Protein AF-A0A967KG50-F1 (afdb_monomer)

Radius of gyration: 22.55 Å; Cα contacts (8 Å, |Δi|>4): 62; chains: 1; bounding box: 47×22×78 Å

Solvent-accessible surface area (backbone atoms only — not comparable to full-atom values): 6571 Å² total; per-residue (Å²): 137,86,85,77,78,60,75,77,62,59,75,71,59,79,72,85,40,7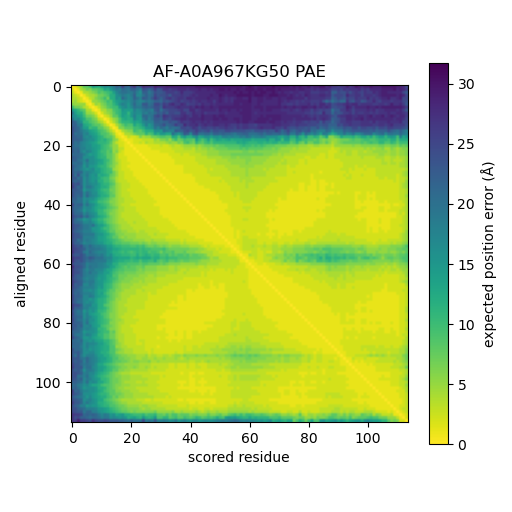8,66,58,52,50,53,50,52,52,51,51,50,50,52,52,51,45,54,50,33,53,52,46,29,51,50,28,46,51,52,35,48,54,52,73,70,35,86,85,59,50,65,86,40,70,67,45,37,51,50,50,52,51,32,47,48,50,26,20,53,30,45,42,54,32,52,52,46,31,43,78,70,71,48,74,76,58,65,65,58,40,62,75,68,61,60,51,67,76,36,62,77,41,47,88,67,129

Organism: NCBI:txid374515

Nearest PDB structures (foldseek):
  3q84-assembly1_A  TM=6.785E-01  e=6.265E+00  Homo sapiens
  3fzh-assembly2_B  TM=4.754E-01  e=4.805E+00  Homo sapiens

Foldseek 3Di:
DDDDDDPVVVVPPPPDDPVNVVVVVVVVVLVVQLVVLLVQLLVLLVVLVCLVPDPVQDCVPPVSVVVNVVSLVSNLVSLLVNCVSCVVVVNNDCPVVCVVSVRDPSSVVCRPPD

InterPro domains:
  IPR046606 Protein of unknown function DUF6665 [PF20370] (1-113)

Mean predicted aligned error: 7.53 Å

Structure (mmCIF, N/CA/C/O backbone):
data_AF-A0A967KG50-F1
#
_entry.id   AF-A0A967KG50-F1
#
loop_
_atom_site.group_PDB
_atom_site.id
_atom_site.type_symbol
_atom_site.label_atom_id
_atom_site.label_alt_id
_atom_site.label_comp_id
_atom_site.label_asym_id
_atom_site.label_entity_id
_atom_site.label_seq_id
_atom_site.pdbx_PDB_ins_code
_atom_site.Cartn_x
_atom_site.Cartn_y
_atom_site.Cartn_z
_atom_site.occupancy
_atom_site.B_iso_or_equiv
_atom_site.auth_seq_id
_atom_site.auth_comp_id
_atom_site.auth_asym_id
_atom_site.auth_atom_id
_atom_site.pdbx_PDB_model_num
ATOM 1 N N . MET A 1 1 ? -31.704 0.630 52.281 1.00 42.75 1 MET A N 1
ATOM 2 C CA . MET A 1 1 ? -31.388 -0.621 51.559 1.00 42.75 1 MET A CA 1
ATOM 3 C C . MET A 1 1 ? -30.929 -0.250 50.158 1.00 42.75 1 MET A C 1
ATOM 5 O O . MET A 1 1 ? -31.759 0.201 49.382 1.00 42.75 1 MET A O 1
ATOM 9 N N . SER A 1 2 ? -29.630 -0.322 49.855 1.00 65.88 2 SER A N 1
ATOM 10 C CA . SER A 1 2 ? -29.137 -0.116 48.487 1.00 65.88 2 SER A CA 1
ATOM 11 C C . SER A 1 2 ? -29.094 -1.465 47.774 1.00 65.88 2 SER A C 1
ATOM 13 O O . SER A 1 2 ? -28.436 -2.401 48.223 1.00 65.88 2 SER A O 1
ATOM 15 N N . PHE A 1 3 ? -29.841 -1.588 46.683 1.00 70.81 3 PHE A N 1
ATOM 16 C CA . PHE A 1 3 ? -29.801 -2.781 45.848 1.00 70.81 3 PHE A CA 1
ATOM 17 C C . PHE A 1 3 ? -28.631 -2.641 44.869 1.00 70.81 3 PHE A C 1
ATOM 19 O O . PHE A 1 3 ? -28.626 -1.745 44.028 1.00 70.81 3 PHE A O 1
ATOM 26 N N . ARG A 1 4 ? -27.614 -3.500 45.004 1.00 65.94 4 ARG A N 1
ATOM 27 C CA . ARG A 1 4 ? -26.567 -3.674 43.986 1.00 65.94 4 ARG A CA 1
ATOM 28 C C . ARG A 1 4 ? -27.013 -4.743 43.002 1.00 65.94 4 ARG A C 1
ATOM 30 O O . ARG A 1 4 ? -27.404 -5.831 43.418 1.00 65.94 4 ARG A O 1
ATOM 37 N N . LEU A 1 5 ? -26.922 -4.434 41.711 1.00 69.31 5 LEU A N 1
ATOM 38 C CA . LEU A 1 5 ? -27.192 -5.414 40.668 1.00 69.31 5 LEU A CA 1
ATOM 39 C C . LEU A 1 5 ? -26.114 -6.517 40.670 1.00 69.31 5 LEU A C 1
ATOM 41 O O . LEU A 1 5 ? -24.930 -6.202 40.832 1.00 69.31 5 LEU A O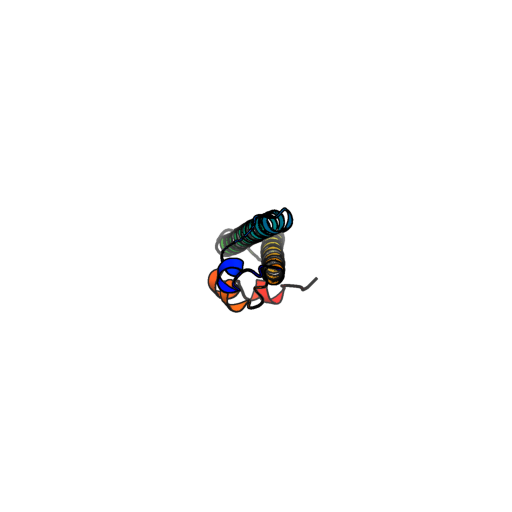 1
ATOM 45 N N . PRO A 1 6 ? -26.497 -7.792 40.469 1.00 64.38 6 PRO A N 1
ATOM 46 C CA . PRO A 1 6 ? -25.556 -8.888 40.282 1.00 64.38 6 PRO A CA 1
ATOM 47 C C . PRO A 1 6 ? -24.644 -8.625 39.083 1.00 64.38 6 PRO A C 1
ATOM 49 O O . PRO A 1 6 ? -25.110 -8.295 37.995 1.00 64.38 6 PRO A O 1
ATOM 52 N N . GLN A 1 7 ? -23.345 -8.831 39.283 1.00 62.72 7 GLN A N 1
ATOM 53 C CA . GLN A 1 7 ? -22.273 -8.472 38.350 1.00 62.72 7 GLN A CA 1
ATOM 54 C C . GLN A 1 7 ? -22.431 -9.088 36.945 1.00 62.72 7 GLN A C 1
ATOM 56 O O . GLN A 1 7 ? -22.011 -8.479 35.969 1.00 62.72 7 GLN A O 1
ATOM 61 N N . ASN A 1 8 ? -23.113 -10.233 36.838 1.00 63.72 8 ASN A N 1
ATOM 62 C CA . ASN A 1 8 ? -23.375 -10.929 35.573 1.00 63.72 8 ASN A CA 1
ATOM 63 C C . ASN A 1 8 ? -24.504 -10.300 34.735 1.00 63.72 8 ASN A C 1
ATOM 65 O O . ASN A 1 8 ? -24.518 -10.467 33.520 1.00 63.72 8 ASN A O 1
ATOM 69 N N . LEU A 1 9 ? -25.455 -9.592 35.357 1.00 60.34 9 LEU A N 1
ATOM 70 C CA . LEU A 1 9 ? -26.548 -8.916 34.640 1.00 60.34 9 LEU A CA 1
ATOM 71 C C . LEU A 1 9 ? -26.097 -7.565 34.072 1.00 60.34 9 LEU A C 1
ATOM 73 O O . LEU A 1 9 ? -26.601 -7.128 33.043 1.00 60.34 9 LEU A O 1
ATOM 77 N N . SER A 1 10 ? -25.110 -6.933 34.707 1.00 59.06 10 SER A N 1
ATOM 78 C CA . SER A 1 10 ? -24.502 -5.682 34.245 1.00 59.06 10 SER A CA 1
ATOM 79 C C . SER A 1 10 ? -23.735 -5.857 32.932 1.00 59.06 10 SER A C 1
ATOM 81 O O . SER A 1 10 ? -23.725 -4.956 32.105 1.00 59.06 10 SER A O 1
ATOM 83 N N . THR A 1 11 ? -23.111 -7.020 32.724 1.00 59.09 11 THR A N 1
ATOM 84 C CA . THR A 1 11 ? -22.312 -7.323 31.524 1.00 59.09 11 THR A CA 1
ATOM 85 C C . THR A 1 11 ? -23.164 -7.466 30.257 1.00 59.09 11 THR A C 1
ATOM 87 O O . THR A 1 11 ? -22.659 -7.253 29.162 1.00 59.09 11 THR A O 1
ATOM 90 N N . GLY A 1 12 ? -24.451 -7.814 30.389 1.00 56.75 12 GLY A N 1
ATOM 91 C CA . GLY A 1 12 ? -25.371 -8.004 29.257 1.00 56.75 12 GLY A CA 1
ATOM 92 C C . GLY A 1 12 ? -26.171 -6.762 28.856 1.00 56.75 12 GLY A C 1
ATOM 93 O O . GLY A 1 12 ? -26.797 -6.756 27.799 1.00 56.75 12 GLY A O 1
ATOM 94 N N . LEU A 1 13 ? -26.157 -5.706 29.673 1.00 60.28 13 LEU A N 1
ATOM 95 C CA . LEU A 1 13 ? -26.828 -4.445 29.371 1.00 60.28 13 LEU A CA 1
ATOM 96 C C . LEU A 1 13 ? -25.826 -3.503 28.699 1.00 60.28 13 LEU A C 1
ATOM 98 O O . LEU A 1 13 ? -25.287 -2.597 29.332 1.00 60.28 13 LEU A O 1
ATOM 102 N N . ASN A 1 14 ? -25.577 -3.722 27.405 1.00 62.75 14 ASN A N 1
ATOM 103 C CA . ASN A 1 14 ? -24.991 -2.691 26.549 1.00 62.75 14 ASN A CA 1
ATOM 104 C C . ASN A 1 14 ? -26.026 -1.565 26.425 1.00 62.75 14 ASN A C 1
ATOM 106 O O . ASN A 1 14 ? -26.869 -1.562 25.533 1.00 62.75 14 ASN A O 1
ATOM 110 N N . ILE A 1 15 ? -26.037 -0.655 27.397 1.00 63.66 15 ILE A N 1
ATOM 111 C CA . ILE A 1 15 ? -26.815 0.574 27.306 1.00 63.66 15 ILE A CA 1
ATOM 112 C C . ILE A 1 15 ? -26.160 1.383 26.191 1.00 63.66 15 ILE A C 1
ATOM 114 O O . ILE A 1 15 ? -25.025 1.829 26.356 1.00 63.66 15 ILE A O 1
ATOM 118 N N . GLU A 1 16 ? -26.853 1.540 25.062 1.00 64.69 16 GLU A N 1
ATOM 119 C CA . GLU A 1 16 ? -26.408 2.416 23.979 1.00 64.69 16 GLU A CA 1
ATOM 120 C C . GLU A 1 16 ? -26.354 3.855 24.499 1.00 64.69 16 GLU A C 1
ATOM 122 O O . GLU A 1 16 ? -27.347 4.574 24.603 1.00 64.69 16 GLU A O 1
ATOM 127 N N . THR A 1 17 ? -25.161 4.258 24.906 1.00 75.75 17 THR A N 1
ATOM 128 C CA . THR A 1 17 ? -24.824 5.632 25.245 1.00 75.75 17 THR A CA 1
ATOM 129 C C . THR A 1 17 ? -24.335 6.345 23.988 1.00 75.75 17 THR A C 1
ATOM 131 O O . THR A 1 17 ? -23.862 5.712 23.041 1.00 75.75 17 THR A O 1
ATOM 134 N N . GLY A 1 18 ? -24.370 7.680 23.982 1.00 79.50 18 GLY A N 1
ATOM 135 C CA . GLY A 1 18 ? -23.776 8.453 22.883 1.00 79.50 18 GLY A CA 1
ATOM 136 C C . GLY A 1 18 ? -22.302 8.098 22.625 1.00 79.50 18 GLY A C 1
ATOM 137 O O . GLY A 1 18 ? -21.864 8.122 21.482 1.00 79.50 18 GLY A O 1
ATOM 138 N N . ALA A 1 19 ? -21.562 7.686 23.663 1.00 85.38 19 ALA A N 1
ATOM 139 C CA . ALA A 1 19 ? -20.191 7.197 23.530 1.00 85.38 19 ALA A CA 1
ATOM 140 C C . ALA A 1 19 ? -20.114 5.866 22.762 1.00 85.38 19 ALA A C 1
ATOM 142 O O . ALA A 1 19 ? -19.332 5.756 21.827 1.00 85.38 19 ALA A O 1
ATOM 143 N N . SER A 1 20 ? -20.970 4.886 23.079 1.00 85.81 20 SER A N 1
ATOM 144 C CA . SER 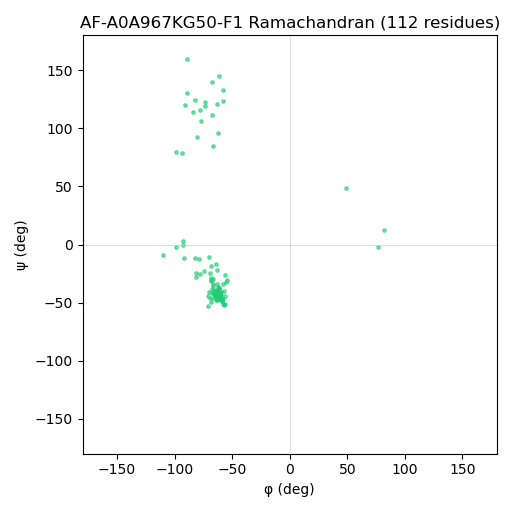A 1 20 ? -20.975 3.600 22.362 1.00 85.81 20 SER A CA 1
ATOM 145 C C . SER A 1 20 ? -21.410 3.717 20.897 1.00 85.81 20 SER A C 1
ATOM 147 O O . SER A 1 20 ? -20.940 2.947 20.063 1.00 85.81 20 SER A O 1
ATOM 149 N N . VAL A 1 21 ? -22.273 4.686 20.565 1.00 90.31 21 VAL A N 1
ATOM 150 C CA . VAL A 1 21 ? -22.643 4.972 19.166 1.00 90.31 21 VAL A CA 1
ATOM 151 C C . VAL A 1 21 ? -21.450 5.566 18.416 1.00 90.31 21 VAL A C 1
ATOM 153 O O . VAL A 1 21 ? -21.110 5.091 17.335 1.00 90.31 21 VAL A O 1
ATOM 156 N N . LEU A 1 22 ? -20.763 6.541 19.020 1.00 91.62 22 LEU A N 1
ATOM 157 C CA . LEU A 1 22 ? -19.560 7.137 18.442 1.00 91.62 22 LEU A CA 1
ATOM 158 C C . LEU A 1 22 ? -18.446 6.097 18.229 1.00 91.62 22 LEU A C 1
ATOM 160 O O . LEU A 1 22 ? -17.808 6.093 17.178 1.00 91.62 22 LEU A O 1
ATOM 164 N N . ASP A 1 23 ? -18.233 5.188 19.182 1.00 92.25 23 ASP A N 1
ATOM 165 C CA . ASP A 1 23 ? -17.252 4.105 19.044 1.00 92.25 23 ASP A CA 1
ATOM 166 C C . ASP A 1 23 ? -17.576 3.192 17.851 1.00 92.25 23 ASP A C 1
ATOM 168 O O . ASP A 1 23 ? -16.680 2.817 17.086 1.00 92.25 23 ASP A O 1
ATOM 172 N N . ALA A 1 24 ? -18.858 2.864 17.654 1.00 92.69 24 ALA A N 1
ATOM 173 C CA . ALA A 1 24 ? -19.313 2.067 16.520 1.00 92.69 24 ALA A CA 1
ATOM 174 C C . ALA A 1 24 ? -19.102 2.794 15.180 1.00 92.69 24 ALA A C 1
ATOM 176 O O . ALA A 1 24 ? -18.629 2.181 14.220 1.00 92.69 24 ALA A O 1
ATOM 177 N N . GLU A 1 25 ? -19.384 4.097 15.114 1.00 95.19 25 GLU A N 1
ATOM 178 C CA . GLU A 1 25 ? -19.137 4.922 13.924 1.00 95.19 25 GLU A CA 1
ATOM 179 C C . GLU A 1 25 ? -17.643 5.027 13.595 1.00 95.19 25 GLU A C 1
ATOM 181 O O . GLU A 1 25 ? -17.248 4.851 12.441 1.00 95.19 25 GLU A O 1
ATOM 186 N N . ILE A 1 26 ? -16.790 5.237 14.603 1.00 95.50 26 ILE A N 1
ATOM 187 C CA . ILE A 1 26 ? -15.330 5.259 14.432 1.00 95.50 26 ILE A CA 1
ATOM 188 C C . ILE A 1 26 ? -14.837 3.914 13.895 1.00 95.50 26 ILE A C 1
ATOM 190 O O . ILE A 1 26 ? -14.000 3.876 12.990 1.00 95.50 26 ILE A O 1
ATOM 194 N N . LEU A 1 27 ? -15.342 2.800 14.431 1.00 95.50 27 LEU A N 1
ATOM 195 C CA . LEU A 1 27 ? -14.971 1.465 13.968 1.00 95.50 27 LEU A CA 1
ATOM 196 C C . LEU A 1 27 ? -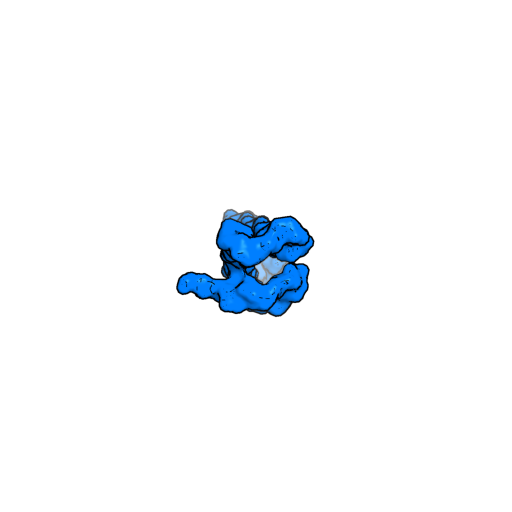15.419 1.233 12.519 1.00 95.50 27 LEU A C 1
ATOM 198 O O . LEU A 1 27 ? -14.635 0.726 11.710 1.00 95.50 27 LEU A O 1
ATOM 202 N N . ALA A 1 28 ? -16.638 1.649 12.172 1.00 96.81 28 ALA A N 1
ATOM 203 C CA . ALA A 1 28 ? -17.152 1.575 10.809 1.00 96.81 28 ALA A CA 1
ATOM 204 C C . ALA A 1 28 ? -16.300 2.404 9.832 1.00 96.81 28 ALA A C 1
ATOM 206 O O . ALA A 1 28 ? -15.917 1.903 8.771 1.00 96.81 28 ALA A O 1
ATOM 207 N N . GLU A 1 29 ? -15.926 3.632 10.200 1.00 97.44 29 GLU A N 1
ATOM 208 C CA . GLU A 1 29 ? -15.090 4.491 9.358 1.00 97.44 29 GLU A CA 1
ATOM 209 C C . GLU A 1 29 ? -13.662 3.947 9.215 1.00 97.44 29 GLU A C 1
ATOM 211 O O . GLU A 1 29 ? -13.098 3.976 8.117 1.00 97.44 29 GLU A O 1
ATOM 216 N N . LYS A 1 30 ? -13.081 3.372 10.278 1.00 96.94 30 LYS A N 1
ATOM 217 C CA . LYS A 1 30 ? -11.784 2.676 10.204 1.00 96.94 30 LYS A CA 1
ATOM 218 C C . LYS A 1 30 ? -11.825 1.523 9.205 1.00 96.94 30 LYS A C 1
ATOM 220 O O . LYS A 1 30 ? -10.936 1.423 8.357 1.00 96.94 30 LYS A O 1
ATOM 225 N N . ALA A 1 31 ? -12.865 0.689 9.269 1.00 96.94 31 ALA A N 1
ATOM 226 C CA . ALA A 1 31 ? -13.053 -0.424 8.342 1.00 96.94 31 ALA A CA 1
ATOM 227 C C . ALA A 1 31 ? -13.230 0.065 6.894 1.00 96.94 31 ALA A C 1
ATOM 229 O O . ALA A 1 31 ? -12.586 -0.451 5.976 1.00 96.94 31 ALA A O 1
ATOM 230 N N . ALA A 1 32 ? -14.044 1.104 6.684 1.00 97.94 32 ALA A N 1
ATOM 231 C CA . ALA A 1 32 ? -14.258 1.701 5.369 1.00 97.94 32 ALA A CA 1
ATOM 232 C C . ALA A 1 32 ? -12.966 2.307 4.792 1.00 97.94 32 ALA A C 1
ATOM 234 O O . ALA A 1 32 ? -12.632 2.061 3.628 1.00 97.94 32 ALA A O 1
ATOM 235 N N . SER A 1 33 ? -12.215 3.051 5.608 1.00 97.50 33 SER A N 1
ATOM 236 C CA . SER A 1 33 ? -10.921 3.642 5.252 1.00 97.50 33 SER A CA 1
ATOM 237 C C . SER A 1 33 ? -9.886 2.582 4.889 1.00 97.50 33 SER A C 1
ATOM 239 O O . SER A 1 33 ? -9.243 2.688 3.843 1.00 97.50 33 SER A O 1
ATOM 241 N N . LEU A 1 34 ? -9.777 1.517 5.688 1.00 97.62 34 LEU A N 1
ATOM 242 C CA . LEU A 1 34 ? -8.878 0.401 5.405 1.00 97.62 34 LEU A CA 1
ATOM 243 C C . LEU A 1 34 ? -9.242 -0.303 4.089 1.00 97.62 34 LEU A C 1
ATOM 245 O O . LEU A 1 34 ? -8.368 -0.577 3.266 1.00 97.62 34 LEU A O 1
ATOM 249 N N . GLY A 1 35 ? -10.537 -0.523 3.843 1.00 97.50 35 GLY A N 1
ATOM 250 C CA . GLY A 1 35 ? -11.022 -1.097 2.589 1.00 97.50 35 GLY A CA 1
ATOM 251 C C . GLY A 1 35 ? -10.729 -0.220 1.366 1.00 97.50 35 GLY A C 1
ATOM 252 O O . GLY A 1 35 ? -10.379 -0.746 0.308 1.00 97.50 35 GLY A O 1
ATOM 253 N N . ARG A 1 36 ? -10.843 1.112 1.486 1.00 98.38 36 ARG A N 1
ATOM 254 C CA . ARG A 1 36 ? -10.457 2.050 0.414 1.00 98.38 36 ARG A CA 1
ATOM 255 C C . ARG A 1 36 ? -8.957 1.986 0.133 1.00 98.38 36 ARG A C 1
ATOM 257 O O . ARG A 1 36 ? -8.583 1.842 -1.027 1.00 98.38 36 ARG A O 1
ATOM 264 N N . ALA A 1 37 ? 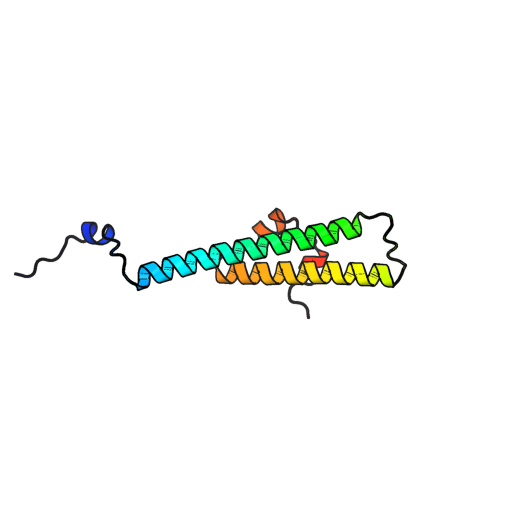-8.123 2.026 1.171 1.00 98.31 37 ALA A N 1
ATOM 265 C CA . ALA A 1 37 ? -6.672 1.944 1.028 1.00 98.31 37 ALA A CA 1
ATOM 266 C C . ALA A 1 37 ? -6.229 0.628 0.358 1.00 98.31 37 ALA A C 1
ATOM 268 O O . ALA A 1 37 ? -5.437 0.657 -0.579 1.00 98.31 37 ALA A O 1
ATOM 269 N N . GLY A 1 38 ? -6.814 -0.513 0.740 1.00 98.12 38 GLY A N 1
ATOM 270 C CA . GLY A 1 38 ? -6.522 -1.799 0.094 1.00 98.12 38 GLY A CA 1
ATOM 271 C C . GLY A 1 38 ? -6.900 -1.851 -1.395 1.00 98.12 38 GLY A C 1
ATOM 272 O O . GLY A 1 38 ? -6.171 -2.426 -2.203 1.00 98.12 38 GLY A O 1
ATOM 273 N N . ARG A 1 39 ? -8.008 -1.206 -1.798 1.00 98.62 39 ARG A N 1
ATOM 274 C CA . ARG A 1 39 ? -8.375 -1.084 -3.224 1.00 98.62 39 ARG A CA 1
ATOM 275 C C . ARG A 1 39 ? -7.379 -0.233 -4.009 1.00 98.62 39 ARG A C 1
ATOM 277 O O . ARG A 1 39 ? -7.054 -0.599 -5.132 1.00 98.62 39 ARG A O 1
ATOM 284 N N . LEU A 1 40 ? -6.881 0.852 -3.414 1.00 98.62 40 LEU A N 1
ATOM 285 C CA . LEU A 1 40 ? -5.853 1.695 -4.031 1.00 98.62 40 LEU A CA 1
ATOM 286 C C . LEU A 1 40 ? -4.534 0.939 -4.212 1.00 98.62 40 LEU A C 1
ATOM 288 O O . LEU A 1 40 ? -3.938 1.029 -5.279 1.00 98.62 40 LEU A O 1
ATOM 292 N N . VAL A 1 41 ? -4.114 0.150 -3.215 1.00 98.69 41 VAL A N 1
ATOM 293 C CA . VAL A 1 41 ? -2.933 -0.725 -3.329 1.00 98.69 41 VAL A CA 1
ATOM 294 C C . VAL A 1 41 ? -3.087 -1.691 -4.493 1.00 98.69 41 VAL A C 1
ATOM 296 O O . VAL A 1 41 ? -2.204 -1.762 -5.341 1.00 98.69 41 VAL A O 1
ATOM 299 N N . ARG A 1 42 ? -4.220 -2.400 -4.564 1.00 98.56 42 ARG A N 1
ATOM 300 C CA . ARG A 1 42 ? -4.489 -3.337 -5.661 1.00 98.56 42 ARG A CA 1
ATOM 301 C C . ARG A 1 42 ? -4.404 -2.647 -7.017 1.00 98.56 42 ARG A C 1
ATOM 303 O O . ARG A 1 42 ? -3.668 -3.109 -7.873 1.00 98.56 42 ARG A O 1
ATOM 310 N N . GLN A 1 43 ? -5.104 -1.526 -7.173 1.00 98.69 43 GLN A N 1
ATOM 311 C CA . GLN A 1 43 ? -5.110 -0.776 -8.423 1.00 98.69 43 GLN A CA 1
ATOM 312 C C . GLN A 1 43 ? -3.700 -0.329 -8.830 1.00 98.69 43 GLN A C 1
ATOM 314 O O . GLN A 1 43 ? -3.291 -0.573 -9.955 1.00 98.69 43 GLN A O 1
ATOM 319 N N . ALA A 1 44 ? -2.935 0.268 -7.914 1.00 98.69 44 ALA A N 1
ATOM 320 C CA . ALA A 1 44 ? -1.603 0.772 -8.232 1.00 98.69 44 ALA A CA 1
ATOM 321 C C . ALA A 1 44 ? -0.599 -0.350 -8.561 1.00 98.69 44 ALA A C 1
ATOM 323 O O . ALA A 1 44 ? 0.262 -0.176 -9.423 1.00 98.69 44 ALA A O 1
ATOM 324 N N . LEU A 1 45 ? -0.708 -1.504 -7.893 1.00 98.75 45 LEU A N 1
ATOM 325 C CA . LEU A 1 45 ? 0.109 -2.680 -8.199 1.00 98.75 45 LEU A CA 1
ATOM 326 C C . LEU A 1 45 ? -0.277 -3.310 -9.541 1.00 98.75 45 LEU A C 1
ATOM 328 O O . LEU A 1 45 ? 0.613 -3.683 -10.304 1.00 98.75 45 LEU A O 1
ATOM 332 N N . ASP A 1 46 ? -1.573 -3.388 -9.844 1.00 98.50 46 ASP A N 1
ATOM 333 C CA . ASP A 1 46 ? -2.072 -3.868 -11.135 1.00 98.50 46 ASP A CA 1
ATOM 334 C C . ASP A 1 46 ? -1.626 -2.937 -12.275 1.00 98.50 46 ASP A C 1
ATOM 336 O O . ASP A 1 46 ? -1.184 -3.422 -13.313 1.00 98.50 46 ASP A O 1
ATOM 340 N N . ASP A 1 47 ? -1.652 -1.616 -12.070 1.00 98.25 47 ASP A N 1
ATOM 341 C CA . ASP A 1 47 ? -1.182 -0.625 -13.045 1.00 98.25 47 ASP A CA 1
ATOM 342 C C . ASP A 1 47 ? 0.332 -0.742 -13.299 1.00 98.25 47 ASP A C 1
ATOM 344 O O . ASP A 1 47 ? 0.773 -0.708 -14.451 1.00 98.25 47 ASP A O 1
ATOM 348 N N . LEU A 1 48 ? 1.138 -0.915 -12.242 1.00 98.19 48 LEU A N 1
ATOM 349 C CA . LEU A 1 48 ? 2.580 -1.156 -12.365 1.00 98.19 48 LEU A CA 1
ATOM 350 C C . LEU A 1 48 ? 2.856 -2.460 -13.122 1.00 98.19 48 LEU A C 1
ATOM 352 O O . LEU A 1 48 ? 3.661 -2.481 -14.051 1.00 98.19 48 LEU A O 1
ATOM 356 N N . LYS A 1 49 ? 2.152 -3.536 -12.765 1.00 97.94 49 LYS A N 1
ATOM 357 C CA . LYS A 1 49 ? 2.284 -4.833 -13.429 1.00 97.94 49 LYS A CA 1
ATOM 358 C C . LYS A 1 49 ? 1.881 -4.756 -14.903 1.00 97.94 49 LYS A C 1
ATOM 360 O O . LYS A 1 49 ? 2.618 -5.234 -15.757 1.00 97.94 49 LYS A O 1
ATOM 365 N N . ALA A 1 50 ? 0.752 -4.123 -15.214 1.00 97.19 50 ALA A N 1
ATOM 366 C CA . ALA A 1 50 ? 0.283 -3.943 -16.584 1.00 97.19 50 ALA A CA 1
ATOM 367 C C . ALA A 1 50 ? 1.252 -3.090 -17.413 1.00 97.19 50 ALA A C 1
ATOM 369 O O . ALA A 1 50 ? 1.417 -3.326 -18.610 1.00 97.19 50 ALA A O 1
ATOM 370 N N . PHE A 1 51 ? 1.910 -2.109 -16.789 1.00 96.88 51 PHE A N 1
ATOM 371 C CA . PHE A 1 51 ? 2.984 -1.364 -17.431 1.00 96.88 51 PHE A CA 1
ATOM 372 C C . PHE A 1 51 ? 4.171 -2.276 -17.768 1.00 96.88 51 PHE A C 1
ATOM 374 O O . PHE A 1 51 ? 4.657 -2.242 -18.897 1.00 96.88 51 PHE A O 1
ATOM 381 N N . ASP A 1 52 ? 4.624 -3.093 -16.820 1.00 95.25 52 ASP A N 1
ATOM 382 C CA . ASP A 1 52 ? 5.782 -3.974 -17.007 1.00 95.25 52 ASP A CA 1
ATOM 383 C C . ASP A 1 52 ? 5.522 -5.115 -18.005 1.00 95.25 52 ASP A C 1
ATOM 385 O O . ASP A 1 52 ? 6.436 -5.539 -18.710 1.00 95.25 52 ASP A O 1
ATOM 389 N N . GLU A 1 53 ? 4.282 -5.597 -18.100 1.00 96.00 53 GLU A N 1
ATOM 390 C CA . GLU A 1 53 ? 3.882 -6.663 -19.029 1.00 96.00 53 GLU A CA 1
ATOM 391 C C . GLU A 1 53 ? 3.600 -6.162 -20.456 1.00 96.00 53 GLU A C 1
ATOM 393 O O . GLU A 1 53 ? 3.461 -6.974 -21.373 1.00 96.00 53 GLU A O 1
ATOM 398 N N . ASN A 1 54 ? 3.509 -4.846 -20.674 1.00 95.38 54 ASN A N 1
ATOM 399 C CA . ASN A 1 54 ? 3.195 -4.294 -21.987 1.00 95.38 54 ASN A CA 1
ATOM 400 C C . ASN A 1 54 ? 4.432 -4.322 -22.916 1.00 95.38 54 ASN A C 1
ATOM 402 O O . ASN A 1 54 ? 5.396 -3.596 -22.664 1.00 95.38 54 ASN A O 1
ATOM 406 N N . PRO A 1 55 ? 4.402 -5.089 -24.025 1.00 91.81 55 PRO A N 1
ATOM 407 C CA . PRO A 1 55 ? 5.544 -5.236 -24.928 1.00 91.81 55 PRO A CA 1
ATOM 408 C C . PRO A 1 55 ? 5.895 -3.957 -25.701 1.00 91.81 55 PRO A C 1
ATOM 410 O O . PRO A 1 55 ? 7.015 -3.841 -26.192 1.00 91.81 55 PRO A O 1
ATOM 413 N N . ASP A 1 56 ? 4.973 -2.994 -25.797 1.00 93.00 56 ASP A N 1
ATOM 414 C CA . ASP A 1 56 ? 5.215 -1.712 -26.468 1.00 93.00 56 ASP A CA 1
ATOM 415 C C . ASP A 1 56 ? 6.015 -0.734 -25.588 1.00 93.00 56 ASP A C 1
ATOM 417 O O . ASP A 1 56 ? 6.490 0.302 -26.064 1.00 93.00 56 ASP A O 1
ATOM 421 N N . ASN A 1 57 ? 6.168 -1.034 -24.294 1.00 92.56 57 ASN A N 1
ATOM 422 C CA . ASN A 1 57 ? 6.932 -0.203 -23.376 1.00 92.56 57 ASN A CA 1
ATOM 423 C C . ASN A 1 57 ? 8.438 -0.481 -23.514 1.00 92.56 57 ASN A C 1
ATOM 425 O O . ASN A 1 57 ? 9.009 -1.316 -22.816 1.00 92.56 57 ASN A O 1
ATOM 429 N N . ASP A 1 58 ? 9.108 0.294 -24.367 1.00 90.62 58 ASP A N 1
ATOM 430 C CA . ASP A 1 58 ?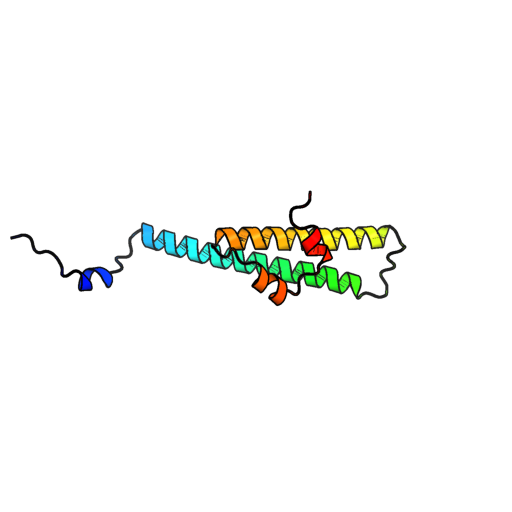 10.572 0.323 -24.427 1.00 90.62 58 ASP A CA 1
ATOM 431 C C . ASP A 1 58 ? 11.160 1.148 -23.271 1.00 90.62 58 ASP A C 1
ATOM 433 O O . ASP A 1 58 ? 11.115 2.377 -23.277 1.00 90.62 58 ASP A O 1
ATOM 437 N N . THR A 1 59 ? 11.741 0.484 -22.270 1.00 82.88 59 THR A N 1
ATOM 438 C CA . THR A 1 59 ? 12.369 1.156 -21.119 1.00 82.88 59 THR A CA 1
ATOM 439 C C . THR A 1 59 ? 13.662 1.901 -21.466 1.00 82.88 59 THR A C 1
ATOM 441 O O . THR A 1 59 ? 14.129 2.693 -20.644 1.00 82.88 59 THR A O 1
ATOM 444 N N . ALA A 1 60 ? 14.221 1.711 -22.668 1.00 88.81 60 ALA A N 1
ATOM 445 C CA . ALA A 1 60 ? 15.321 2.532 -23.169 1.00 88.81 60 ALA A CA 1
ATOM 446 C C . ALA A 1 60 ? 14.852 3.930 -23.614 1.00 88.81 60 ALA A C 1
ATOM 448 O O . ALA A 1 60 ? 15.655 4.866 -23.605 1.00 88.81 60 ALA A O 1
ATOM 449 N N . ASP A 1 61 ? 13.566 4.103 -23.954 1.00 94.12 61 ASP A N 1
ATOM 450 C CA . ASP A 1 61 ? 12.985 5.421 -24.216 1.00 94.12 61 ASP A CA 1
ATOM 451 C C . ASP A 1 61 ? 12.802 6.199 -22.896 1.00 94.12 61 ASP A C 1
ATOM 453 O O . ASP A 1 61 ? 12.070 5.751 -22.001 1.00 94.12 61 ASP A O 1
ATOM 457 N N . PRO A 1 62 ? 13.393 7.404 -22.755 1.00 94.12 62 PRO A N 1
ATOM 458 C CA . PRO A 1 62 ? 13.276 8.201 -21.537 1.00 94.12 62 PRO A CA 1
ATOM 459 C C . PRO A 1 62 ? 11.834 8.488 -21.103 1.00 94.12 62 PRO A C 1
ATOM 461 O O . PRO A 1 62 ? 11.561 8.604 -19.906 1.00 94.12 62 PRO A O 1
ATOM 464 N N . LYS A 1 63 ? 10.885 8.617 -22.041 1.00 93.81 63 LYS A N 1
ATOM 465 C CA . LYS A 1 63 ? 9.482 8.885 -21.682 1.00 93.81 63 LYS A CA 1
ATOM 466 C C . LYS A 1 63 ? 8.834 7.668 -21.033 1.00 93.81 63 LYS A C 1
ATOM 468 O O . LYS A 1 63 ? 8.154 7.814 -20.017 1.00 93.81 63 LYS A O 1
ATOM 473 N N . THR A 1 64 ? 9.058 6.485 -21.589 1.00 94.88 64 THR A N 1
ATOM 474 C CA . THR A 1 64 ? 8.582 5.219 -21.026 1.00 94.88 64 THR A CA 1
ATOM 475 C C . THR A 1 64 ? 9.230 4.941 -19.673 1.00 94.88 64 THR A C 1
ATOM 477 O O . THR A 1 64 ? 8.516 4.652 -18.713 1.00 94.88 64 THR A O 1
ATOM 480 N N . ALA A 1 65 ? 10.544 5.142 -19.538 1.00 94.31 65 ALA A N 1
ATOM 481 C CA . ALA A 1 65 ? 11.237 5.011 -18.255 1.00 94.31 65 ALA A CA 1
ATOM 482 C C . ALA A 1 65 ? 10.636 5.924 -17.167 1.00 94.31 65 ALA A C 1
ATOM 484 O O . ALA A 1 65 ? 10.368 5.477 -16.049 1.00 94.31 65 ALA A O 1
ATOM 485 N N . ASN A 1 66 ? 10.337 7.184 -17.505 1.00 96.06 66 ASN A N 1
ATOM 486 C CA . ASN A 1 66 ? 9.684 8.119 -16.585 1.00 96.06 66 ASN A CA 1
ATOM 487 C C . ASN A 1 66 ? 8.268 7.667 -16.192 1.00 96.06 66 ASN A C 1
ATOM 489 O O . ASN A 1 66 ? 7.888 7.783 -15.027 1.00 96.06 66 ASN A O 1
ATOM 493 N N . ARG A 1 67 ? 7.488 7.125 -17.136 1.00 96.19 67 ARG A N 1
ATOM 494 C CA . ARG A 1 67 ? 6.151 6.577 -16.848 1.00 96.19 67 ARG A CA 1
ATOM 495 C C . ARG A 1 67 ? 6.223 5.364 -15.923 1.00 96.19 67 ARG A C 1
ATOM 497 O O . ARG A 1 67 ? 5.433 5.297 -14.984 1.00 96.19 67 ARG A O 1
ATOM 504 N N . ARG A 1 68 ? 7.196 4.467 -16.126 1.00 96.38 68 ARG A N 1
ATOM 505 C CA . ARG A 1 68 ? 7.442 3.337 -15.217 1.00 96.38 68 ARG A CA 1
ATOM 506 C C . ARG A 1 68 ? 7.746 3.826 -13.808 1.00 96.38 68 ARG A C 1
ATOM 508 O O . ARG A 1 68 ? 7.153 3.360 -12.842 1.00 96.38 68 ARG A O 1
ATOM 515 N N . GLN A 1 69 ? 8.654 4.794 -13.693 1.00 96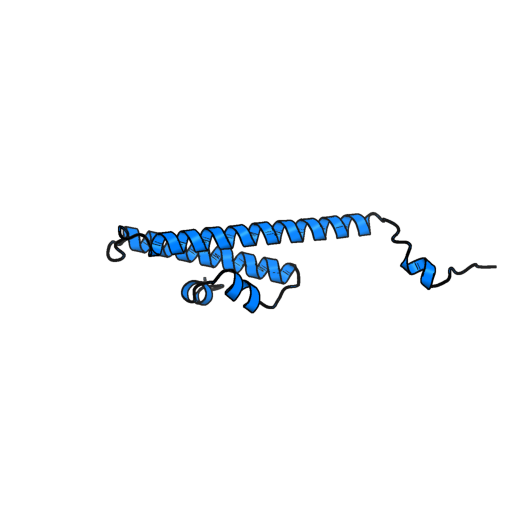.00 69 GLN A N 1
ATOM 516 C CA . GLN A 1 69 ? 9.047 5.355 -12.405 1.00 96.00 69 GLN A CA 1
ATOM 517 C C . GLN A 1 69 ? 7.860 6.018 -11.688 1.00 96.00 69 GLN A C 1
ATOM 519 O O . GLN A 1 69 ? 7.736 5.874 -10.474 1.00 96.00 69 GLN A O 1
ATOM 524 N N . ALA A 1 70 ? 6.968 6.688 -12.423 1.00 96.69 70 ALA A N 1
ATOM 525 C CA . ALA A 1 70 ? 5.738 7.247 -11.867 1.00 96.69 70 ALA A CA 1
ATOM 526 C C . ALA A 1 70 ? 4.769 6.158 -11.371 1.00 96.69 70 ALA A C 1
ATOM 528 O O . ALA A 1 70 ? 4.223 6.295 -10.279 1.00 96.69 70 ALA A O 1
ATOM 529 N N . ALA A 1 71 ? 4.594 5.064 -12.121 1.00 97.88 71 ALA A N 1
ATOM 530 C CA . ALA A 1 71 ? 3.774 3.926 -11.691 1.00 97.88 71 ALA A CA 1
ATOM 531 C C . ALA A 1 71 ? 4.347 3.259 -10.428 1.00 97.88 71 ALA A C 1
ATOM 533 O O . ALA A 1 71 ? 3.622 2.995 -9.470 1.00 97.88 71 ALA A O 1
ATOM 534 N N . LEU A 1 72 ? 5.668 3.072 -10.382 1.00 97.88 72 LEU A N 1
ATOM 535 C CA . LEU A 1 72 ? 6.366 2.528 -9.218 1.00 97.88 72 LEU A CA 1
ATOM 536 C C . LEU A 1 72 ? 6.246 3.448 -7.993 1.00 97.88 72 LEU A C 1
ATOM 538 O O . LEU A 1 72 ? 6.038 2.965 -6.879 1.00 97.88 72 LEU A O 1
ATOM 542 N N . GLN A 1 73 ? 6.327 4.769 -8.181 1.00 97.75 73 GLN A N 1
ATOM 543 C CA . GLN A 1 73 ? 6.090 5.727 -7.101 1.00 97.75 73 GLN A CA 1
ATOM 544 C C . GLN A 1 73 ? 4.641 5.659 -6.602 1.00 97.75 73 GLN A C 1
ATOM 546 O O . GLN A 1 73 ? 4.426 5.574 -5.398 1.00 97.75 73 GLN A O 1
ATOM 551 N N . ALA A 1 74 ? 3.658 5.611 -7.505 1.00 98.19 74 ALA A N 1
ATOM 552 C CA . ALA A 1 74 ? 2.247 5.505 -7.137 1.00 98.19 74 ALA A CA 1
ATOM 553 C C . ALA A 1 74 ? 1.953 4.224 -6.336 1.00 98.19 74 ALA A C 1
ATOM 555 O O . ALA A 1 74 ? 1.262 4.275 -5.318 1.00 98.19 74 ALA A O 1
ATOM 556 N N . ALA A 1 75 ? 2.529 3.088 -6.744 1.00 98.56 75 ALA A N 1
ATOM 557 C CA . ALA A 1 75 ? 2.452 1.836 -5.995 1.00 98.56 75 ALA A CA 1
ATOM 558 C C . ALA A 1 75 ? 3.103 1.950 -4.607 1.00 98.56 75 ALA A C 1
ATOM 560 O O . ALA A 1 75 ? 2.529 1.501 -3.614 1.00 98.56 75 ALA A O 1
ATOM 561 N N . THR A 1 76 ? 4.271 2.593 -4.523 1.00 98.44 76 THR A N 1
ATOM 562 C CA . THR A 1 76 ? 4.985 2.827 -3.257 1.00 98.44 76 THR A CA 1
ATOM 563 C C . THR A 1 76 ? 4.160 3.683 -2.297 1.00 98.44 76 THR A C 1
ATOM 565 O O . THR A 1 76 ? 4.000 3.314 -1.133 1.00 98.44 76 THR A O 1
ATOM 568 N N . ASP A 1 77 ? 3.581 4.779 -2.785 1.00 98.00 77 ASP A N 1
ATOM 569 C CA . ASP A 1 77 ? 2.761 5.687 -1.982 1.00 98.00 77 ASP A CA 1
ATOM 570 C C . ASP 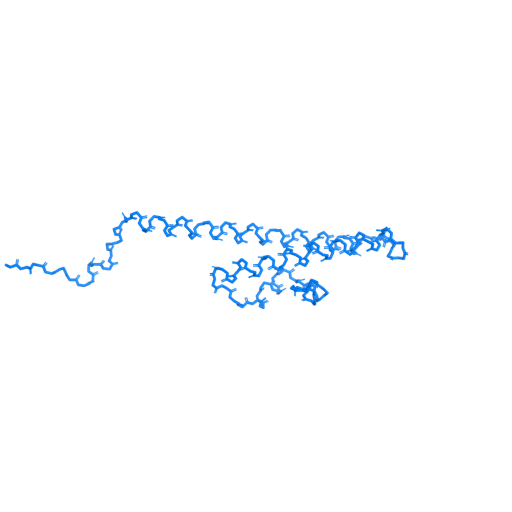A 1 77 ? 1.474 5.004 -1.496 1.00 98.00 77 ASP A C 1
ATOM 572 O O . ASP A 1 77 ? 1.104 5.133 -0.326 1.00 98.00 77 ASP A O 1
ATOM 576 N N . ALA A 1 78 ? 0.816 4.226 -2.364 1.00 98.38 78 ALA A N 1
ATOM 577 C CA . ALA A 1 78 ? -0.382 3.472 -2.005 1.00 98.38 78 ALA A CA 1
ATOM 578 C C . ALA A 1 78 ? -0.092 2.421 -0.921 1.00 98.38 78 ALA A C 1
ATOM 580 O O . ALA A 1 78 ? -0.831 2.331 0.063 1.00 98.38 78 ALA A O 1
ATOM 581 N N . VAL A 1 79 ? 0.997 1.655 -1.067 1.00 98.38 79 VAL A N 1
ATOM 582 C CA . VAL A 1 79 ? 1.422 0.650 -0.078 1.00 98.38 79 VAL A CA 1
ATOM 583 C C . VAL A 1 79 ? 1.788 1.309 1.249 1.00 98.38 79 VAL A C 1
ATOM 585 O O . VAL A 1 79 ? 1.332 0.854 2.298 1.00 98.38 79 VAL A O 1
ATOM 588 N N . TYR A 1 80 ? 2.541 2.412 1.222 1.00 97.69 80 TYR A N 1
ATOM 589 C CA . TYR A 1 80 ? 2.910 3.138 2.435 1.00 97.69 80 TYR A CA 1
ATOM 590 C C . TYR A 1 80 ? 1.680 3.670 3.184 1.00 97.69 80 TYR A C 1
ATOM 592 O O . TYR A 1 80 ? 1.540 3.449 4.388 1.00 97.69 80 TYR A O 1
ATOM 600 N N . GLY A 1 81 ? 0.741 4.300 2.470 1.00 97.31 81 GLY A N 1
ATOM 601 C CA . GLY A 1 81 ? -0.510 4.784 3.057 1.00 97.31 81 GLY A CA 1
ATOM 602 C C . GLY A 1 81 ? -1.370 3.659 3.640 1.00 97.31 81 GLY A C 1
ATOM 603 O O . GLY A 1 81 ? -1.961 3.816 4.709 1.00 97.31 81 GLY A O 1
ATOM 604 N N . TYR A 1 82 ? -1.408 2.499 2.983 1.00 98.00 82 TYR A N 1
ATOM 605 C CA . TYR A 1 82 ? -2.122 1.328 3.487 1.00 98.00 82 TYR A CA 1
ATOM 606 C C . TYR A 1 82 ? -1.486 0.745 4.753 1.00 98.00 82 TYR A C 1
ATOM 608 O O . TYR A 1 82 ? -2.218 0.427 5.691 1.00 98.00 82 TYR A O 1
ATOM 616 N N . PHE A 1 83 ? -0.155 0.653 4.833 1.00 97.50 83 PHE A N 1
ATOM 617 C CA . PHE A 1 83 ? 0.526 0.215 6.057 1.00 97.50 83 PHE A CA 1
ATOM 618 C C . PHE A 1 83 ? 0.237 1.147 7.235 1.00 97.50 83 PHE A C 1
ATOM 620 O O . PHE A 1 83 ? -0.166 0.663 8.292 1.00 97.50 83 PHE A O 1
ATOM 627 N N . ILE A 1 84 ? 0.293 2.467 7.031 1.00 96.31 84 ILE A N 1
ATOM 628 C CA . ILE A 1 84 ? -0.097 3.442 8.062 1.00 96.31 84 ILE A CA 1
ATOM 629 C C . ILE A 1 84 ? -1.552 3.218 8.495 1.00 96.31 84 ILE A C 1
ATOM 631 O O . ILE A 1 84 ? -1.848 3.154 9.688 1.00 96.31 84 ILE A O 1
ATOM 635 N N . GLN A 1 85 ? -2.480 3.049 7.548 1.00 97.06 85 GLN A N 1
ATOM 636 C CA . GLN A 1 85 ? -3.889 2.810 7.870 1.00 97.06 85 GLN A CA 1
ATOM 637 C C . GLN A 1 85 ? -4.091 1.518 8.678 1.00 97.06 85 GLN A C 1
ATOM 639 O O . GLN A 1 85 ? -4.934 1.481 9.577 1.00 97.06 85 GLN A O 1
ATOM 644 N N . ARG A 1 86 ? -3.321 0.465 8.383 1.00 97.25 86 ARG A N 1
ATOM 645 C CA . ARG A 1 86 ? -3.327 -0.788 9.151 1.00 97.25 86 ARG A CA 1
ATOM 646 C C . ARG A 1 86 ? -2.835 -0.574 10.574 1.00 97.25 86 ARG A C 1
ATOM 648 O O . ARG A 1 86 ? -3.512 -1.004 11.506 1.00 97.25 86 ARG A O 1
ATOM 655 N N . GLU A 1 87 ? -1.739 0.152 10.754 1.00 95.94 87 GLU A N 1
ATOM 656 C CA . GLU A 1 87 ? -1.201 0.486 12.077 1.00 95.94 87 GLU A CA 1
ATOM 657 C C . GLU A 1 87 ? -2.203 1.301 12.912 1.00 95.94 87 GLU A C 1
ATOM 659 O O . GLU A 1 87 ? -2.448 0.977 14.073 1.00 95.94 87 GLU A O 1
ATOM 664 N N . LEU A 1 88 ? -2.896 2.273 12.306 1.00 94.88 88 LEU A N 1
ATOM 665 C CA . LEU A 1 88 ? -3.980 3.036 12.954 1.00 94.88 88 LEU A CA 1
ATOM 666 C C . LEU A 1 88 ? -5.188 2.167 13.365 1.00 94.88 88 LEU A C 1
ATOM 668 O O . LEU A 1 88 ? -5.972 2.537 14.251 1.00 94.88 88 LEU A O 1
ATOM 672 N N . CYS A 1 89 ? -5.348 1.007 12.726 1.00 95.38 89 CYS A N 1
ATOM 673 C CA . CYS A 1 89 ? -6.342 -0.006 13.074 1.00 95.38 89 CYS A CA 1
ATOM 674 C C . CYS A 1 89 ? -5.803 -1.071 14.051 1.00 95.38 89 CYS A C 1
ATOM 676 O O . CYS A 1 89 ? -6.540 -1.996 14.385 1.00 95.38 89 CYS A O 1
ATOM 678 N N . GLY A 1 90 ? -4.555 -0.957 14.520 1.00 95.31 90 GLY A N 1
ATOM 679 C CA . GLY 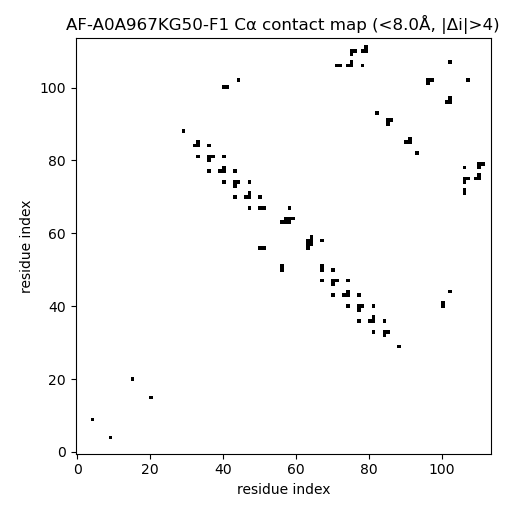A 1 90 ? -3.909 -1.924 15.418 1.00 95.31 90 GLY A CA 1
ATOM 680 C C . GLY A 1 90 ? -3.323 -3.158 14.716 1.00 95.31 90 GLY A C 1
ATOM 681 O O . GLY A 1 90 ? -2.967 -4.130 15.380 1.00 95.31 90 GLY A O 1
ATOM 682 N N . LEU A 1 91 ? -3.219 -3.142 13.384 1.00 95.44 91 LEU A N 1
ATOM 683 C CA . LEU A 1 91 ? -2.725 -4.246 12.558 1.00 95.44 91 LEU A CA 1
ATOM 684 C C . LEU A 1 91 ? -1.253 -4.014 12.181 1.00 95.44 91 LEU A C 1
ATOM 686 O O . LEU A 1 91 ? -0.946 -3.567 11.078 1.00 95.44 91 LEU A O 1
ATOM 690 N N . MET A 1 92 ? -0.341 -4.305 13.110 1.00 93.44 92 MET A N 1
ATOM 691 C CA . MET A 1 92 ? 1.085 -3.969 12.956 1.00 93.44 92 MET A CA 1
ATOM 692 C C . MET A 1 92 ? 1.878 -4.976 12.106 1.00 93.44 92 MET A C 1
ATOM 694 O O . MET A 1 92 ? 2.909 -4.619 11.546 1.00 93.44 92 MET A O 1
ATOM 698 N N . ASN A 1 93 ? 1.430 -6.235 12.014 1.00 93.88 93 ASN A N 1
ATOM 699 C CA . ASN A 1 93 ? 2.111 -7.240 11.193 1.00 93.88 93 ASN A CA 1
ATOM 700 C C . ASN A 1 93 ? 1.848 -6.976 9.705 1.00 93.88 93 ASN A C 1
ATOM 702 O O . ASN A 1 93 ? 0.691 -7.029 9.281 1.00 93.88 93 ASN A O 1
ATOM 706 N N . GLN A 1 94 ? 2.904 -6.732 8.927 1.00 93.44 94 GLN A N 1
ATOM 707 C CA . GLN A 1 94 ? 2.815 -6.456 7.492 1.00 93.44 94 GLN A CA 1
ATOM 708 C C . GLN A 1 94 ? 3.112 -7.676 6.607 1.00 93.44 94 GLN A C 1
ATOM 710 O O . GLN A 1 94 ? 2.954 -7.573 5.394 1.00 93.44 94 GLN A O 1
ATOM 715 N N . ASP A 1 95 ? 3.465 -8.832 7.170 1.00 96.12 95 ASP A N 1
ATOM 716 C CA . ASP A 1 95 ? 3.763 -10.031 6.375 1.00 96.12 95 ASP A CA 1
ATOM 717 C C . ASP A 1 95 ? 2.529 -10.495 5.579 1.00 96.12 95 ASP A C 1
ATOM 719 O O . ASP A 1 95 ? 2.601 -10.672 4.362 1.00 96.12 95 ASP A O 1
ATOM 723 N N . ASP A 1 96 ? 1.364 -10.565 6.237 1.00 94.50 96 ASP A N 1
ATOM 724 C CA . ASP A 1 96 ? 0.103 -10.977 5.606 1.00 94.50 96 ASP A CA 1
ATOM 725 C C . ASP A 1 96 ? -0.274 -10.112 4.384 1.00 94.50 96 ASP A C 1
ATOM 727 O O . ASP A 1 96 ? -0.550 -10.669 3.319 1.00 94.50 96 ASP A O 1
ATOM 731 N N . PRO A 1 97 ? -0.310 -8.759 4.457 1.00 96.00 97 PRO A N 1
ATOM 732 C CA . PRO A 1 97 ? -0.618 -7.955 3.279 1.00 96.00 97 PRO A CA 1
ATOM 733 C C . PRO A 1 97 ? 0.472 -8.004 2.203 1.00 96.00 97 PRO A C 1
ATOM 735 O O . PRO A 1 97 ? 0.136 -7.884 1.025 1.00 96.00 97 PRO A O 1
ATOM 738 N N . ILE A 1 98 ? 1.749 -8.176 2.563 1.00 97.69 98 ILE A N 1
ATOM 739 C CA . ILE A 1 98 ? 2.826 -8.322 1.573 1.00 97.69 98 ILE A CA 1
ATOM 740 C C . ILE A 1 98 ? 2.575 -9.552 0.699 1.00 97.69 98 ILE A C 1
ATOM 742 O O . ILE A 1 98 ? 2.648 -9.452 -0.528 1.00 97.69 98 ILE A O 1
ATOM 746 N N . GLU A 1 99 ? 2.219 -10.677 1.318 1.00 97.44 99 GLU A N 1
ATOM 747 C CA . GLU A 1 99 ? 1.866 -11.907 0.611 1.00 97.44 99 GLU A CA 1
ATOM 748 C C . GLU A 1 99 ? 0.546 -11.755 -0.158 1.00 97.44 99 GLU A C 1
ATOM 750 O O . GLU A 1 99 ? 0.491 -12.021 -1.359 1.00 97.44 99 GLU A O 1
ATOM 755 N N . GLN A 1 100 ? -0.508 -11.254 0.495 1.00 96.56 100 GLN A N 1
ATOM 756 C CA . GLN A 1 100 ? -1.852 -11.153 -0.082 1.00 96.56 100 GLN A CA 1
ATOM 757 C C . GLN A 1 100 ? -1.910 -10.284 -1.347 1.00 96.56 100 GLN A C 1
ATOM 759 O O . GLN A 1 100 ? -2.642 -10.607 -2.285 1.00 96.56 100 GLN A O 1
ATOM 764 N N . TYR A 1 101 ? -1.193 -9.158 -1.359 1.00 97.50 101 TYR A N 1
ATOM 765 C CA . TYR A 1 101 ? -1.134 -8.256 -2.512 1.00 97.50 101 TYR A CA 1
ATOM 766 C C . TYR A 1 101 ? 0.045 -8.559 -3.445 1.00 97.50 101 TYR A C 1
ATOM 768 O O . TYR A 1 101 ? 0.190 -7.873 -4.453 1.00 97.50 101 TYR A O 1
ATOM 776 N N . ALA A 1 102 ? 0.871 -9.565 -3.130 1.00 97.81 102 ALA A N 1
ATOM 777 C CA . ALA A 1 102 ? 2.093 -9.900 -3.859 1.00 97.81 102 ALA A CA 1
ATOM 778 C C . ALA A 1 102 ? 2.985 -8.666 -4.109 1.00 97.81 102 ALA A C 1
ATOM 780 O O . ALA A 1 102 ? 3.418 -8.409 -5.233 1.00 97.81 102 ALA A O 1
ATOM 781 N N . ILE A 1 103 ? 3.226 -7.873 -3.057 1.00 98.19 103 ILE A N 1
ATOM 782 C CA . ILE A 1 103 ? 3.896 -6.572 -3.179 1.00 98.19 103 ILE A CA 1
ATOM 783 C C . ILE A 1 103 ? 5.335 -6.771 -3.699 1.00 98.19 103 ILE A C 1
ATOM 785 O O . ILE A 1 103 ? 6.134 -7.443 -3.037 1.00 98.19 103 ILE A O 1
ATOM 789 N N . PRO A 1 104 ? 5.712 -6.173 -4.847 1.00 98.12 104 PRO A N 1
ATOM 790 C CA . PRO A 1 104 ? 7.048 -6.329 -5.408 1.00 98.12 104 PRO A CA 1
ATOM 791 C C . PRO A 1 104 ? 8.142 -5.811 -4.472 1.00 98.12 104 PRO A C 1
ATOM 793 O O . PRO A 1 104 ? 8.000 -4.777 -3.816 1.00 98.12 104 PRO A O 1
ATOM 796 N N . ARG A 1 105 ? 9.302 -6.479 -4.475 1.00 97.31 105 ARG A N 1
ATOM 797 C CA . ARG A 1 105 ? 10.459 -6.059 -3.663 1.00 97.31 105 ARG A CA 1
ATOM 798 C C . ARG A 1 105 ? 10.927 -4.638 -3.974 1.00 97.31 105 ARG A C 1
ATOM 800 O O . ARG A 1 105 ? 11.383 -3.955 -3.065 1.00 97.31 105 ARG A O 1
ATOM 807 N N . GLU A 1 106 ? 10.825 -4.197 -5.227 1.00 96.88 106 GLU A N 1
ATOM 808 C CA . GLU A 1 106 ? 11.202 -2.831 -5.618 1.00 96.88 106 GLU A CA 1
ATOM 809 C C . GLU A 1 106 ? 10.269 -1.762 -5.036 1.00 96.88 106 GLU A C 1
ATOM 811 O O . GLU A 1 106 ? 10.727 -0.659 -4.746 1.00 96.88 106 GLU A O 1
ATOM 816 N N . VAL A 1 107 ? 8.997 -2.105 -4.800 1.00 98.19 107 VAL A N 1
ATOM 817 C CA . VAL A 1 107 ? 8.043 -1.251 -4.084 1.00 98.19 107 VAL A CA 1
ATOM 818 C C . VAL A 1 107 ? 8.433 -1.213 -2.608 1.00 98.19 107 VAL A C 1
ATOM 820 O O . VAL A 1 107 ? 8.675 -0.138 -2.067 1.00 98.19 107 VAL A O 1
ATOM 823 N N . LEU A 1 108 ? 8.597 -2.381 -1.970 1.00 97.56 108 LEU A N 1
ATOM 824 C CA . LEU A 1 108 ? 8.962 -2.484 -0.547 1.00 97.56 108 LEU A CA 1
ATOM 825 C C . LEU A 1 108 ? 10.267 -1.760 -0.208 1.00 97.56 108 LEU A C 1
ATOM 827 O O . LEU A 1 108 ? 10.347 -1.092 0.817 1.00 97.56 108 LEU A O 1
ATOM 831 N N . ALA A 1 109 ? 11.270 -1.844 -1.082 1.00 96.81 109 ALA A N 1
ATOM 832 C CA . ALA A 1 109 ? 12.556 -1.176 -0.897 1.00 96.81 109 ALA A CA 1
ATOM 833 C C . ALA A 1 109 ? 12.462 0.362 -0.887 1.00 96.81 109 ALA A C 1
ATOM 835 O O . ALA A 1 109 ? 13.411 1.020 -0.464 1.00 96.81 109 ALA A O 1
ATOM 836 N N . ARG A 1 110 ? 11.351 0.935 -1.367 1.00 95.44 110 ARG A N 1
ATOM 837 C CA . ARG A 1 110 ? 11.121 2.384 -1.450 1.00 95.44 110 ARG A CA 1
ATOM 838 C C . ARG A 1 110 ? 10.070 2.890 -0.467 1.00 95.44 110 ARG A C 1
ATOM 840 O O . ARG A 1 110 ? 9.921 4.100 -0.320 1.00 95.44 110 ARG A O 1
ATOM 847 N N . VAL A 1 111 ? 9.353 2.001 0.220 1.00 93.50 111 VAL A N 1
ATOM 848 C CA . VAL A 1 111 ? 8.347 2.395 1.213 1.00 93.50 111 VAL A CA 1
ATOM 849 C C . VAL A 1 111 ? 9.006 3.251 2.298 1.00 93.50 111 VAL A C 1
ATOM 851 O O . VAL A 1 111 ? 9.971 2.836 2.934 1.00 93.50 111 VAL A O 1
ATOM 854 N N . GLY A 1 112 ? 8.486 4.463 2.500 1.00 79.38 112 GLY A N 1
ATOM 855 C CA . GLY A 1 112 ? 9.005 5.415 3.487 1.00 79.38 112 GLY A CA 1
ATOM 856 C C . GLY A 1 112 ? 10.294 6.145 3.084 1.00 79.38 112 GLY A C 1
ATOM 857 O O . GLY A 1 112 ? 10.736 7.018 3.829 1.00 79.38 112 GLY A O 1
ATOM 858 N N . ALA A 1 113 ? 10.877 5.847 1.918 1.00 80.06 113 ALA A N 1
ATOM 859 C CA . ALA A 1 113 ? 11.983 6.618 1.362 1.00 80.06 113 ALA A CA 1
ATOM 860 C C . ALA A 1 113 ? 11.429 7.858 0.638 1.00 80.06 113 ALA A C 1
ATOM 862 O O . ALA A 1 113 ? 10.579 7.740 -0.245 1.00 80.06 113 ALA A O 1
ATOM 863 N N . LYS A 1 114 ? 11.895 9.046 1.026 1.00 56.31 114 LYS A N 1
ATOM 864 C CA . LYS A 1 114 ? 11.637 10.320 0.343 1.00 56.31 114 LYS A CA 1
ATOM 865 C C . LYS A 1 114 ? 12.950 10.955 -0.073 1.00 56.31 114 LYS A C 1
ATOM 867 O O . LYS A 1 114 ? 13.895 10.892 0.745 1.00 56.31 114 LYS A O 1
#

pLDDT: mean 90.22, std 12.87, range [42.75, 98.75]

Secondary structure (DSSP, 8-state):
---PPPHHHHTT-----HHHHHHHHHHHHHHHHHHHHHHHHHHHHHHHHHHHH-TT--TTSHHHHHHHHHHHHHHHHHHHHHHHHHHHTT----HHHHHHTT--HHHHTTTT--

Sequence (114 aa):
MSFRLPQNLSTGLNIETGASVLDAEILAEKAASLGRAGRLVRQALDDLKAFDENPDNDTADPKTANRRQAALQAATDAVYGYFIQRELCGLMNQDDPIEQYAIPREVLARVGAK